Protein AF-A0A497NN33-F1 (afdb_monomer)

Sequence (111 aa):
MSENLVNEVQKRVQKIEGIICSFNVNIDVIHKLVEDELLNVLQRIYKNKMIDFTALPPTTIKSPEDFIACLIYVIHNEKTAEWIIENPEVNDWIKTNFKEYHVRIGGQAGN

Radius of gyration: 20.14 Å; Cα contacts (8 Å, |Δi|>4): 100; chains: 1; bounding box: 48×26×51 Å

pLDDT: mean 92.28, std 7.41, range [58.81, 97.81]

Structure (mmCIF, N/CA/C/O backbone):
data_AF-A0A497NN33-F1
#
_entry.id   AF-A0A497NN33-F1
#
loop_
_atom_site.group_PDB
_atom_site.id
_atom_site.type_symbol
_atom_site.label_atom_id
_atom_site.label_alt_id
_atom_site.label_comp_id
_atom_site.label_asym_id
_atom_site.label_entity_id
_atom_site.label_seq_id
_atom_site.pdbx_PDB_ins_code
_atom_site.Cartn_x
_atom_site.Cartn_y
_atom_site.Cartn_z
_atom_site.occupancy
_atom_site.B_iso_or_equiv
_atom_site.auth_seq_id
_atom_site.auth_comp_id
_atom_site.auth_asym_id
_atom_site.auth_atom_id
_atom_site.pdbx_PDB_model_num
ATOM 1 N N . MET A 1 1 ? -28.326 -13.516 9.540 1.00 58.81 1 MET A N 1
ATOM 2 C CA . MET A 1 1 ? -28.032 -12.898 10.853 1.00 58.81 1 MET A CA 1
ATOM 3 C C . MET A 1 1 ? -29.363 -12.419 11.408 1.00 58.81 1 MET A C 1
ATOM 5 O O . MET A 1 1 ? -30.084 -11.789 10.646 1.00 58.81 1 MET A O 1
ATOM 9 N N . SER A 1 2 ? -29.772 -12.808 12.618 1.00 74.88 2 SER A N 1
ATOM 10 C CA . SER A 1 2 ? -31.10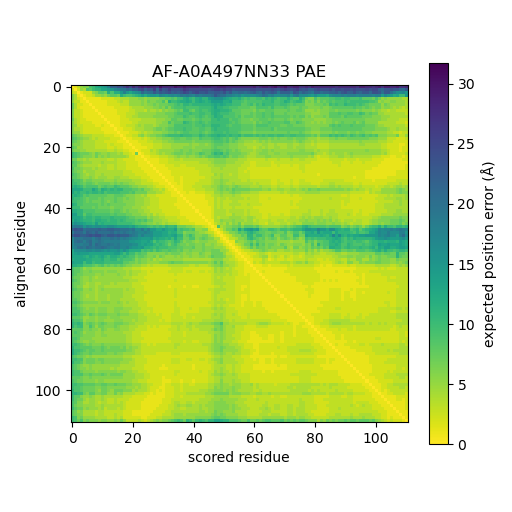3 -12.420 13.105 1.00 74.88 2 SER A CA 1
ATOM 11 C C . SER A 1 2 ? -31.126 -10.917 13.390 1.00 74.88 2 SER A C 1
ATOM 13 O O . SER A 1 2 ? -30.226 -10.388 14.036 1.00 74.88 2 SER A O 1
ATOM 15 N N . GLU A 1 3 ? -32.158 -10.232 12.907 1.00 76.88 3 GLU A N 1
ATOM 16 C CA . GLU A 1 3 ? -32.388 -8.788 13.088 1.00 76.88 3 GLU A CA 1
ATOM 17 C C . GLU A 1 3 ? -32.328 -8.373 14.573 1.00 76.88 3 GLU A C 1
ATOM 19 O O . GLU A 1 3 ? -31.882 -7.287 14.931 1.00 76.88 3 GLU A O 1
ATOM 24 N N . ASN A 1 4 ? -32.662 -9.313 15.462 1.00 89.38 4 ASN A N 1
ATOM 25 C CA . ASN A 1 4 ? -32.575 -9.165 16.909 1.00 89.38 4 ASN A CA 1
ATOM 26 C C . ASN A 1 4 ? -31.128 -8.990 17.427 1.00 89.38 4 ASN A C 1
ATOM 28 O O . ASN A 1 4 ? -30.893 -8.196 18.335 1.00 89.38 4 ASN A O 1
ATOM 32 N N . LEU A 1 5 ? -30.140 -9.677 16.836 1.00 94.62 5 LEU A N 1
ATOM 33 C CA . LEU A 1 5 ? -28.740 -9.586 17.274 1.00 94.62 5 LEU A CA 1
ATOM 34 C C . LEU A 1 5 ? -28.121 -8.226 16.927 1.00 94.62 5 LEU A C 1
ATOM 36 O O . LEU A 1 5 ? -27.434 -7.638 17.759 1.00 94.62 5 LEU A O 1
ATOM 40 N N . VAL A 1 6 ? -28.384 -7.711 15.722 1.00 95.31 6 VAL A N 1
ATOM 41 C CA . VAL A 1 6 ? -27.859 -6.407 15.277 1.00 95.31 6 VAL A CA 1
ATOM 42 C C . VAL A 1 6 ? -28.390 -5.282 16.168 1.00 95.31 6 VAL A C 1
ATOM 44 O O . VAL A 1 6 ? -27.615 -4.457 16.652 1.00 95.31 6 VAL A O 1
ATOM 47 N N . ASN A 1 7 ? -29.692 -5.308 16.467 1.00 95.44 7 ASN A N 1
ATOM 48 C CA . ASN A 1 7 ? -30.332 -4.328 17.345 1.00 95.44 7 ASN A CA 1
ATOM 49 C C . ASN A 1 7 ? -29.754 -4.346 18.769 1.00 95.44 7 ASN A C 1
ATOM 51 O O . ASN A 1 7 ? -29.578 -3.295 19.387 1.00 95.44 7 ASN A O 1
ATOM 55 N N . GLU A 1 8 ? -29.442 -5.530 19.298 1.00 96.38 8 GLU A N 1
ATOM 56 C CA . GLU A 1 8 ? -28.839 -5.661 20.625 1.00 96.38 8 GLU A CA 1
ATOM 57 C C . GLU A 1 8 ? -27.389 -5.154 20.652 1.00 96.38 8 GLU A C 1
ATOM 59 O O . GLU A 1 8 ? -27.007 -4.437 21.580 1.00 96.38 8 GLU A O 1
ATOM 64 N N . VAL A 1 9 ? -26.592 -5.456 19.620 1.00 96.50 9 VAL A N 1
ATOM 65 C CA . VAL A 1 9 ? -25.224 -4.925 19.485 1.00 96.50 9 VAL A CA 1
ATOM 66 C C . VAL A 1 9 ? -25.248 -3.400 19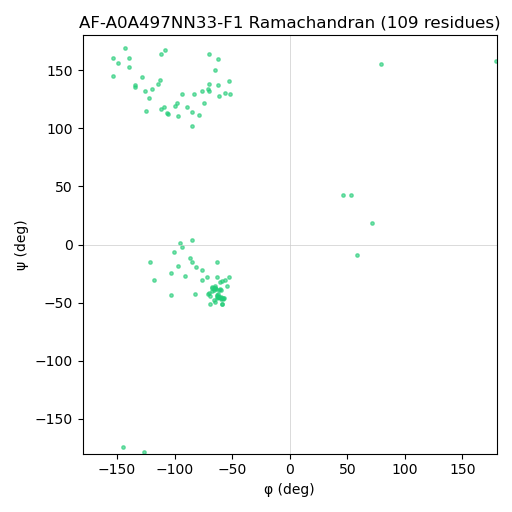.436 1.00 96.50 9 VAL A C 1
ATOM 68 O O . VAL A 1 9 ? -24.517 -2.757 20.190 1.00 96.50 9 VAL A O 1
ATOM 71 N N . GLN A 1 10 ? -26.133 -2.811 18.630 1.00 95.81 10 GLN A N 1
ATOM 72 C CA . GLN A 1 10 ? -26.243 -1.358 18.499 1.00 95.81 10 GLN A CA 1
ATOM 73 C C . GLN A 1 10 ? -26.530 -0.677 19.845 1.00 95.81 10 GLN A C 1
ATOM 75 O O . GLN A 1 10 ? -25.851 0.286 20.208 1.00 95.81 10 GLN A O 1
ATOM 80 N N . LYS A 1 11 ? -27.477 -1.211 20.631 1.00 96.31 11 LYS A N 1
ATOM 81 C CA . LYS A 1 11 ? -27.808 -0.681 21.967 1.00 96.31 11 LYS A CA 1
ATOM 82 C C . LYS A 1 11 ? -26.631 -0.722 22.938 1.00 96.31 11 LYS A C 1
ATOM 84 O O . LYS A 1 11 ? -26.567 0.105 23.845 1.00 96.31 11 LYS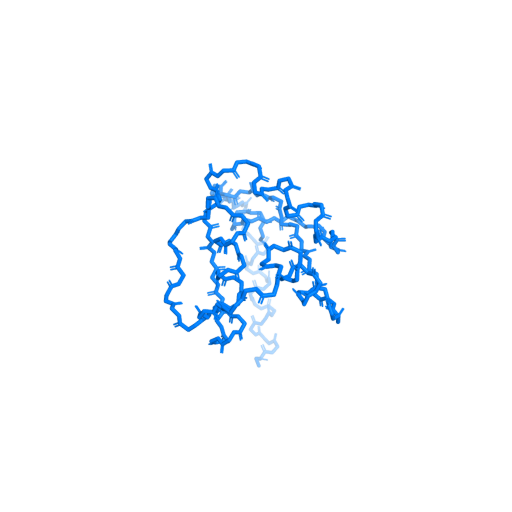 A O 1
ATOM 89 N N . ARG A 1 12 ? -25.744 -1.711 22.809 1.00 96.44 12 ARG A N 1
ATOM 90 C CA . ARG A 1 12 ? -24.579 -1.870 23.692 1.00 96.44 12 ARG A CA 1
ATOM 91 C C . ARG A 1 12 ? -23.422 -0.980 23.264 1.00 96.44 12 ARG A C 1
ATOM 93 O O . ARG A 1 12 ? -22.836 -0.332 24.121 1.00 96.44 12 ARG A O 1
ATOM 100 N N . VAL A 1 13 ? -23.144 -0.898 21.962 1.00 96.00 13 VAL A N 1
ATOM 101 C CA . VAL A 1 13 ? -22.079 -0.042 21.412 1.00 96.00 13 VAL A CA 1
ATOM 102 C C . VAL A 1 13 ? -22.324 1.430 21.751 1.00 96.00 13 VAL A C 1
ATOM 104 O O . VAL A 1 13 ? -21.396 2.122 22.151 1.00 96.00 13 VAL A O 1
ATOM 107 N N . GLN A 1 14 ? -23.578 1.891 21.702 1.00 94.69 14 GLN A N 1
ATOM 108 C CA . GLN A 1 14 ? -23.943 3.271 22.060 1.00 94.69 14 GLN A CA 1
ATOM 109 C C . GLN A 1 14 ? -23.666 3.649 23.526 1.00 94.69 14 GLN A C 1
ATOM 111 O O . GLN A 1 14 ? -23.692 4.830 23.855 1.00 94.69 14 GLN A O 1
ATOM 116 N N . LYS A 1 15 ? -23.432 2.673 24.412 1.00 96.75 15 LYS A N 1
ATOM 117 C CA . LYS A 1 15 ? -23.140 2.910 25.836 1.00 96.75 15 LYS A CA 1
ATOM 118 C C . LYS A 1 15 ? -21.642 2.994 26.137 1.00 96.75 15 LYS A C 1
ATOM 120 O O . LYS A 1 15 ? -21.279 3.176 27.293 1.00 96.75 15 LYS A O 1
ATOM 125 N N . ILE A 1 16 ? -20.780 2.803 25.139 1.00 97.06 16 ILE A N 1
ATOM 126 C CA . ILE A 1 16 ? -19.329 2.882 25.317 1.00 97.06 16 ILE A CA 1
ATOM 127 C C . ILE A 1 16 ? -18.939 4.358 25.467 1.00 97.06 16 ILE A C 1
ATOM 129 O O . ILE A 1 16 ? -19.210 5.161 24.581 1.00 97.06 16 ILE A O 1
ATOM 133 N N . GLU A 1 17 ? -18.301 4.708 26.586 1.00 96.56 17 GLU A N 1
ATOM 134 C CA . GLU A 1 17 ? -17.947 6.099 26.921 1.00 96.56 17 GLU A CA 1
ATOM 135 C C . GLU A 1 17 ? -16.741 6.631 26.129 1.00 96.56 17 GLU A C 1
ATOM 137 O O . GLU A 1 17 ? -16.587 7.838 25.961 1.00 96.56 17 GLU A O 1
ATOM 142 N N . GLY A 1 18 ? -15.892 5.742 25.611 1.00 96.19 18 GLY A N 1
ATOM 143 C CA . GLY A 1 18 ? -14.747 6.115 24.790 1.00 96.19 18 GLY A CA 1
ATOM 144 C C . GLY A 1 18 ? -13.929 4.910 24.339 1.00 96.19 18 GLY A C 1
ATOM 145 O O . GLY A 1 18 ? -13.979 3.841 24.949 1.00 96.19 18 GLY A O 1
ATOM 146 N N . ILE A 1 19 ? -13.177 5.091 23.253 1.00 95.38 19 ILE A N 1
ATOM 147 C CA . ILE A 1 19 ? -12.256 4.100 22.689 1.00 95.38 19 ILE A CA 1
ATOM 148 C C . ILE A 1 19 ? -10.943 4.816 22.372 1.00 95.38 19 ILE A C 1
ATOM 150 O O . ILE A 1 19 ? -10.951 5.928 21.846 1.00 95.38 19 ILE A O 1
ATOM 154 N N . ILE A 1 20 ? -9.819 4.180 22.698 1.00 96.50 20 ILE A N 1
ATOM 155 C CA . ILE A 1 20 ? -8.492 4.635 22.282 1.00 96.50 20 ILE A CA 1
ATOM 156 C C . ILE A 1 20 ? -8.089 3.825 21.051 1.00 96.50 20 ILE A C 1
ATOM 158 O O . ILE A 1 20 ? -7.995 2.601 21.131 1.00 96.50 20 ILE A O 1
ATOM 162 N N . CYS A 1 21 ? -7.816 4.512 19.942 1.00 96.38 21 CYS A N 1
ATOM 163 C CA . CYS A 1 21 ? -7.288 3.913 18.719 1.00 96.38 21 CYS A CA 1
ATOM 164 C C . CYS A 1 21 ? -5.850 4.398 18.504 1.00 96.38 21 CYS A C 1
ATOM 166 O O . CYS A 1 21 ? -5.607 5.591 18.330 1.00 96.38 21 CYS A O 1
ATOM 168 N N . SER A 1 22 ? -4.888 3.477 18.530 1.00 95.38 22 SER A N 1
ATOM 169 C CA . SER A 1 22 ? -3.474 3.756 18.272 1.00 95.38 22 SER A CA 1
ATOM 170 C C . SER A 1 22 ? -2.801 2.528 17.636 1.00 95.38 22 SER A C 1
ATOM 172 O O . SER A 1 22 ? -3.272 1.410 17.803 1.00 95.38 22 SER A O 1
ATOM 174 N N . PHE A 1 23 ? -1.704 2.643 16.885 1.00 95.81 23 PHE A N 1
ATOM 175 C CA . PHE A 1 23 ? -0.902 3.849 16.635 1.00 95.81 23 PHE A CA 1
ATOM 176 C C . PHE A 1 23 ? -0.864 4.275 15.169 1.00 95.81 23 PHE A C 1
ATOM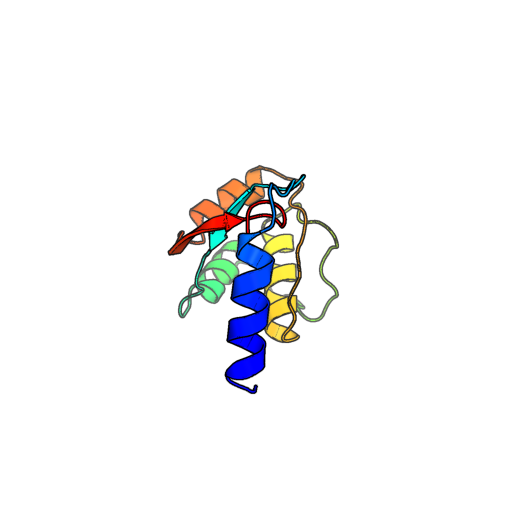 178 O O . PHE A 1 23 ? -0.704 5.460 14.893 1.00 95.81 23 PHE A O 1
ATOM 185 N N . ASN A 1 24 ? -0.958 3.333 14.229 1.00 96.44 24 ASN A N 1
ATOM 186 C CA . ASN A 1 24 ? -0.724 3.638 12.825 1.00 96.44 24 ASN A CA 1
ATOM 187 C C . ASN A 1 24 ? -1.951 4.308 12.200 1.00 96.44 24 ASN A C 1
ATOM 189 O O . ASN A 1 24 ? -2.986 3.680 11.979 1.00 96.44 24 ASN A O 1
ATOM 193 N N . VAL A 1 25 ? -1.778 5.584 11.877 1.00 97.50 25 VAL A N 1
ATOM 194 C CA . VAL A 1 25 ? -2.666 6.370 11.023 1.00 97.50 25 VAL A CA 1
ATOM 195 C C . VAL A 1 25 ? -1.814 6.881 9.873 1.00 97.50 25 VAL A C 1
ATOM 197 O O . VAL A 1 25 ? -0.751 7.463 10.098 1.00 97.50 25 VAL A O 1
ATOM 200 N N . ASN A 1 26 ? -2.242 6.625 8.644 1.00 97.06 26 ASN A N 1
ATOM 201 C CA . ASN A 1 26 ? -1.529 7.061 7.448 1.00 97.06 26 ASN A CA 1
ATOM 202 C C . ASN A 1 26 ? -2.522 7.442 6.337 1.00 97.06 26 ASN A C 1
ATOM 204 O O . ASN A 1 26 ? -3.729 7.536 6.570 1.00 97.06 26 ASN A O 1
ATOM 208 N N . ILE A 1 27 ? -1.995 7.748 5.154 1.00 97.19 27 ILE A N 1
ATOM 209 C CA . ILE A 1 27 ? -2.784 8.067 3.966 1.00 97.19 27 ILE A CA 1
ATOM 210 C C . ILE A 1 27 ? -2.637 6.902 2.990 1.00 97.19 27 ILE A C 1
ATOM 212 O O . ILE A 1 27 ? -1.533 6.639 2.510 1.00 97.19 27 ILE A O 1
ATOM 216 N N . ASP A 1 28 ? -3.753 6.247 2.679 1.00 97.69 28 ASP A N 1
ATOM 217 C CA . ASP A 1 28 ? -3.825 5.250 1.615 1.00 97.69 28 ASP A CA 1
ATOM 218 C C . ASP A 1 28 ? -4.079 5.976 0.288 1.00 97.69 28 ASP A C 1
ATOM 220 O O . ASP A 1 28 ? -5.157 6.541 0.069 1.00 97.69 28 ASP A O 1
ATOM 224 N N . VAL A 1 29 ? -3.101 5.924 -0.617 1.00 97.19 29 VAL A N 1
ATOM 225 C CA . VAL A 1 29 ? -3.262 6.343 -2.015 1.00 97.19 29 VAL A CA 1
ATOM 226 C C . VAL A 1 29 ? -3.549 5.101 -2.850 1.00 97.19 29 VAL A C 1
ATOM 228 O O . VAL A 1 29 ? -2.688 4.240 -3.028 1.00 97.19 29 VAL A O 1
ATOM 231 N N . ILE A 1 30 ? -4.773 4.994 -3.357 1.00 97.31 30 ILE A N 1
ATOM 232 C CA . ILE A 1 30 ? -5.222 3.873 -4.179 1.00 97.31 30 ILE A CA 1
ATOM 233 C C . ILE A 1 30 ? -5.015 4.231 -5.645 1.00 97.31 30 ILE A C 1
ATOM 235 O O . ILE A 1 30 ? -5.489 5.264 -6.124 1.00 97.31 30 ILE A O 1
ATOM 239 N N . HIS A 1 31 ? -4.367 3.327 -6.367 1.00 97.00 31 HIS A N 1
ATOM 240 C CA . HIS A 1 31 ? -4.274 3.344 -7.817 1.00 97.00 31 HIS A CA 1
ATOM 241 C C . HIS A 1 31 ? -5.007 2.125 -8.390 1.00 97.00 31 HIS A C 1
ATOM 243 O O . HIS A 1 31 ? -4.900 1.017 -7.863 1.00 97.00 31 HIS A O 1
ATOM 249 N N . LYS A 1 32 ? -5.761 2.333 -9.472 1.00 95.88 32 LYS A N 1
ATOM 250 C CA . LYS A 1 32 ? -6.420 1.262 -10.221 1.00 95.88 32 LYS A CA 1
ATOM 251 C C . LYS A 1 32 ? -5.656 1.051 -11.522 1.00 95.88 32 LYS A C 1
ATOM 253 O O . LYS A 1 32 ? -5.738 1.913 -12.391 1.00 95.88 32 LYS A O 1
ATOM 258 N N . LEU A 1 33 ? -4.996 -0.103 -11.645 1.00 94.12 33 LEU A N 1
ATOM 259 C CA . LEU A 1 33 ? -4.315 -0.489 -12.880 1.00 94.12 33 LEU A CA 1
ATOM 260 C C . LEU A 1 33 ? -5.302 -0.472 -14.050 1.00 94.12 33 LEU A C 1
ATOM 262 O O . LEU A 1 33 ? -6.399 -1.041 -13.955 1.00 94.12 33 LEU A O 1
ATOM 266 N N . VAL A 1 34 ? -4.906 0.180 -15.139 1.00 93.19 34 VAL A N 1
ATOM 267 C CA . VAL A 1 34 ? -5.674 0.216 -16.392 1.00 93.19 34 VAL A CA 1
ATOM 268 C C . VAL A 1 34 ? -5.008 -0.624 -17.480 1.00 93.19 34 VAL A C 1
ATOM 270 O O . VAL A 1 34 ? -3.868 -1.070 -17.343 1.00 93.19 34 VAL A O 1
ATOM 273 N N . GLU A 1 35 ? -5.750 -0.874 -18.558 1.00 91.12 35 GLU A N 1
ATOM 274 C CA . GLU A 1 35 ? -5.257 -1.611 -19.724 1.00 91.12 35 GLU A CA 1
ATOM 275 C C . GLU A 1 35 ? -3.946 -1.003 -20.248 1.00 91.12 35 GLU A C 1
ATOM 277 O O . GLU A 1 35 ? -3.755 0.214 -20.224 1.00 91.12 35 GLU A O 1
ATOM 282 N N . ASP A 1 36 ? -3.020 -1.869 -20.663 1.00 92.06 36 ASP A N 1
ATOM 283 C CA . ASP A 1 36 ? -1.680 -1.550 -21.174 1.00 92.06 36 ASP A CA 1
ATOM 284 C C . ASP A 1 36 ? -0.735 -0.759 -20.251 1.00 92.06 36 ASP A C 1
ATOM 286 O O . ASP A 1 36 ? 0.453 -0.649 -20.552 1.00 92.06 36 ASP A O 1
ATOM 290 N N . GLU A 1 37 ? -1.180 -0.235 -19.108 1.00 93.62 37 GLU A N 1
ATOM 291 C CA . GLU A 1 37 ? -0.351 0.594 -18.222 1.00 93.62 37 GLU A CA 1
ATOM 292 C C . GLU A 1 37 ? 0.891 -0.154 -17.735 1.00 93.62 37 GLU A C 1
ATOM 294 O O . GLU A 1 37 ? 2.019 0.314 -17.913 1.00 93.62 37 GLU A O 1
ATOM 299 N N . LEU A 1 38 ? 0.695 -1.361 -17.196 1.00 91.38 38 LEU A N 1
ATOM 300 C CA . LEU A 1 38 ? 1.799 -2.191 -16.722 1.00 91.38 38 LEU A CA 1
ATOM 301 C C . LEU A 1 38 ? 2.731 -2.597 -17.872 1.00 91.38 38 LEU A C 1
ATOM 303 O O . LEU A 1 38 ? 3.950 -2.574 -17.709 1.00 91.38 38 LEU A O 1
ATOM 307 N N . LEU A 1 39 ? 2.180 -2.897 -19.053 1.00 90.81 39 LEU A N 1
ATOM 308 C CA . LEU A 1 39 ? 2.965 -3.220 -20.246 1.00 90.81 39 LEU A CA 1
ATOM 309 C C . LEU A 1 39 ? 3.845 -2.031 -20.672 1.00 90.81 39 LEU A C 1
ATOM 311 O O . LEU A 1 39 ? 5.043 -2.197 -20.907 1.00 90.81 39 LEU A O 1
ATOM 315 N N . ASN A 1 40 ? 3.283 -0.823 -20.696 1.00 92.06 40 ASN A N 1
ATOM 316 C CA . ASN A 1 40 ? 3.990 0.413 -21.035 1.00 92.06 40 ASN A CA 1
ATOM 317 C C . ASN A 1 40 ? 5.079 0.765 -20.007 1.00 92.06 40 ASN A C 1
ATOM 319 O O . ASN A 1 40 ? 6.137 1.297 -20.358 1.00 92.06 40 ASN A O 1
ATOM 323 N N . VAL A 1 41 ? 4.843 0.493 -18.721 1.00 92.25 41 VAL A N 1
ATOM 324 C CA . VAL A 1 41 ? 5.857 0.639 -17.663 1.00 92.25 41 VAL A CA 1
ATOM 325 C C . VAL A 1 41 ? 6.996 -0.365 -17.868 1.00 92.25 41 VAL A C 1
ATOM 327 O O . VAL A 1 41 ? 8.164 0.031 -17.890 1.00 92.25 41 VAL A O 1
ATOM 330 N N . LEU A 1 42 ? 6.670 -1.636 -18.105 1.00 89.69 42 LEU A N 1
ATOM 331 C CA . LEU A 1 42 ? 7.645 -2.704 -18.334 1.00 89.69 42 LEU A CA 1
ATOM 332 C C . LEU A 1 42 ? 8.548 -2.433 -19.540 1.00 89.69 42 LEU A C 1
ATOM 334 O O . LEU A 1 42 ? 9.769 -2.579 -19.444 1.00 89.69 42 LEU A O 1
ATOM 338 N N . GLN A 1 43 ? 7.972 -1.989 -20.658 1.00 89.62 43 GLN A N 1
ATOM 339 C CA . GLN A 1 43 ? 8.736 -1.647 -21.860 1.00 89.62 43 GLN A CA 1
ATOM 340 C C . GLN A 1 43 ? 9.741 -0.515 -21.605 1.00 89.62 43 GLN A C 1
ATOM 342 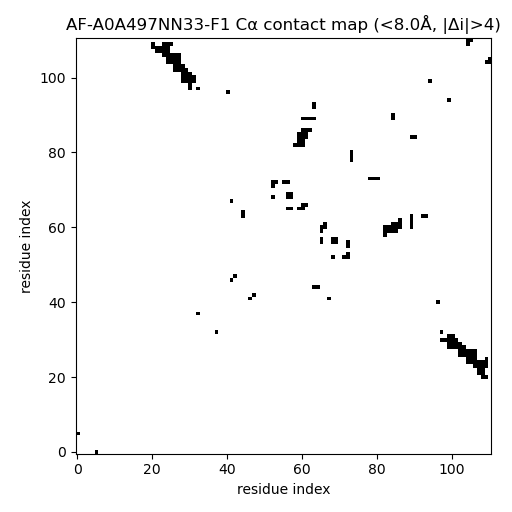O O . GLN A 1 43 ? 10.870 -0.571 -22.100 1.00 89.62 43 GLN A O 1
ATOM 347 N N . ARG A 1 44 ? 9.366 0.487 -20.797 1.00 88.44 44 ARG A N 1
ATOM 348 C CA . ARG A 1 44 ? 10.244 1.617 -20.452 1.00 88.44 44 ARG A CA 1
ATOM 349 C C . ARG A 1 44 ? 11.413 1.205 -19.561 1.00 88.44 44 ARG A C 1
ATOM 351 O O . ARG A 1 44 ? 12.536 1.627 -19.830 1.00 88.44 44 ARG A O 1
ATOM 358 N N . ILE A 1 45 ? 11.163 0.384 -18.540 1.00 87.56 45 ILE A N 1
ATOM 359 C CA . ILE A 1 45 ? 12.207 -0.077 -17.610 1.00 87.56 45 ILE A CA 1
ATOM 360 C C . ILE A 1 45 ? 13.161 -1.038 -18.324 1.00 87.56 45 ILE A C 1
ATOM 362 O O . ILE A 1 45 ? 14.379 -0.858 -18.312 1.00 87.56 45 ILE A O 1
ATOM 366 N N . TYR A 1 46 ? 12.612 -2.052 -18.990 1.00 85.19 46 TYR A N 1
ATOM 367 C CA . TYR A 1 46 ? 13.403 -3.202 -19.408 1.00 85.19 46 TYR A CA 1
ATOM 368 C C . TYR A 1 46 ? 13.825 -3.186 -20.872 1.00 85.19 46 TYR A C 1
ATOM 370 O O . TYR A 1 46 ? 14.633 -4.027 -21.262 1.00 85.19 46 TYR A O 1
ATOM 378 N N . LYS A 1 47 ? 13.352 -2.225 -21.678 1.00 84.38 47 LYS A N 1
ATOM 379 C CA . LYS A 1 47 ? 13.780 -2.013 -23.076 1.00 84.38 47 LYS A CA 1
ATOM 380 C C . LYS A 1 47 ? 13.839 -3.317 -23.894 1.00 84.38 47 LYS A C 1
ATOM 382 O O . LYS A 1 47 ? 14.796 -3.541 -24.630 1.00 84.38 47 LYS A O 1
ATOM 387 N N . ASN A 1 48 ? 12.832 -4.180 -23.744 1.00 68.88 48 ASN A N 1
ATOM 388 C CA . ASN A 1 48 ? 12.710 -5.497 -24.395 1.00 68.88 48 ASN A CA 1
ATOM 389 C C . ASN A 1 48 ? 13.666 -6.604 -23.900 1.00 68.88 48 ASN A C 1
ATOM 391 O O . ASN A 1 48 ? 13.853 -7.605 -24.592 1.00 68.88 48 ASN A O 1
ATOM 395 N N . LYS A 1 49 ? 14.269 -6.475 -22.713 1.00 74.31 49 LYS A N 1
ATOM 396 C CA . LYS A 1 49 ? 14.980 -7.592 -22.070 1.00 74.31 49 LYS A CA 1
ATOM 397 C C . LYS A 1 49 ? 13.987 -8.658 -21.590 1.00 74.31 49 LYS A C 1
ATOM 399 O O . LYS A 1 49 ? 12.956 -8.320 -21.015 1.00 74.31 49 LYS A O 1
ATOM 404 N N . MET A 1 50 ? 14.322 -9.937 -21.790 1.00 66.88 50 MET A N 1
ATOM 405 C CA . MET A 1 50 ? 13.600 -11.048 -21.159 1.00 66.88 50 MET A CA 1
ATOM 406 C C . MET A 1 50 ? 13.895 -11.088 -19.663 1.00 66.88 50 MET A C 1
ATOM 408 O O . MET A 1 50 ? 15.056 -10.989 -19.262 1.00 66.88 50 MET A O 1
ATOM 412 N N . ILE A 1 51 ? 12.848 -11.250 -18.858 1.00 72.00 51 ILE A N 1
ATOM 413 C CA . ILE A 1 51 ? 12.930 -11.287 -17.398 1.00 72.00 51 ILE A CA 1
ATOM 414 C C . ILE A 1 51 ? 12.104 -12.449 -16.899 1.00 72.00 51 ILE A C 1
ATOM 416 O O . ILE A 1 51 ? 10.982 -12.670 -17.355 1.00 72.00 51 ILE A O 1
ATOM 420 N N . ASP A 1 52 ? 12.685 -13.182 -15.961 1.00 75.31 52 ASP A N 1
ATOM 421 C CA . ASP A 1 52 ? 11.997 -14.242 -15.258 1.00 75.31 52 ASP A CA 1
ATOM 422 C C . ASP A 1 52 ? 11.221 -13.659 -14.072 1.00 75.31 52 ASP A C 1
ATOM 424 O O . ASP A 1 52 ? 11.786 -13.343 -13.026 1.00 75.31 52 ASP A O 1
ATOM 428 N N . PHE A 1 53 ? 9.911 -13.510 -14.254 1.00 72.06 53 PHE A N 1
ATOM 429 C CA . PHE A 1 53 ? 9.001 -13.052 -13.206 1.00 72.06 53 PHE A CA 1
ATOM 430 C C . PHE A 1 53 ? 8.517 -14.184 -12.285 1.00 72.06 53 PHE A C 1
ATOM 432 O O . PHE A 1 53 ? 7.678 -13.943 -11.418 1.00 72.06 53 PHE A O 1
ATOM 439 N N . THR A 1 54 ? 9.018 -15.413 -12.460 1.00 73.44 54 THR A N 1
ATOM 440 C CA . THR A 1 54 ? 8.683 -16.554 -11.590 1.00 73.44 54 THR A CA 1
ATOM 441 C C . THR A 1 54 ? 9.580 -16.650 -10.355 1.00 73.44 54 THR A C 1
ATOM 443 O O . THR A 1 54 ? 9.265 -17.381 -9.413 1.00 73.44 54 THR A O 1
ATOM 446 N N . ALA A 1 55 ? 10.675 -15.886 -10.324 1.00 80.12 55 ALA A N 1
ATOM 447 C CA . ALA A 1 55 ? 11.544 -15.785 -9.163 1.00 80.12 55 ALA A CA 1
ATOM 448 C C . ALA A 1 55 ? 10.821 -15.142 -7.964 1.00 80.12 55 ALA A C 1
ATOM 450 O O . ALA A 1 55 ? 9.943 -14.291 -8.116 1.00 80.12 55 ALA A O 1
ATOM 451 N N . LEU A 1 56 ? 11.223 -15.531 -6.749 1.00 86.88 56 LEU A N 1
ATOM 452 C CA . LEU A 1 56 ? 10.755 -14.875 -5.528 1.00 86.88 56 LEU A CA 1
ATOM 453 C C . LEU A 1 56 ? 11.193 -13.399 -5.537 1.00 86.88 56 LEU A C 1
ATOM 455 O O . LEU A 1 56 ? 12.385 -13.136 -5.720 1.00 86.88 56 LEU A O 1
ATOM 459 N N . PRO A 1 57 ? 10.265 -12.445 -5.331 1.00 89.19 57 PRO A N 1
ATOM 460 C CA . PRO A 1 57 ? 10.606 -11.030 -5.303 1.00 89.19 57 PRO A CA 1
ATOM 461 C C . PRO A 1 57 ? 11.411 -10.685 -4.038 1.00 89.19 57 PRO A C 1
ATOM 463 O O . PRO A 1 57 ? 11.422 -11.459 -3.072 1.00 89.19 57 PRO A O 1
ATOM 466 N N . PRO A 1 58 ? 12.076 -9.518 -4.008 1.00 91.44 58 PRO A N 1
ATOM 467 C CA . PRO A 1 58 ? 12.767 -9.055 -2.812 1.00 91.44 58 PRO A CA 1
ATOM 468 C C . PRO A 1 58 ? 11.801 -8.829 -1.637 1.00 91.44 58 PRO A C 1
ATOM 470 O O . PRO A 1 58 ? 10.592 -8.656 -1.796 1.00 91.44 58 PRO A O 1
ATOM 473 N N . THR A 1 59 ? 12.347 -8.811 -0.420 1.00 91.88 59 THR A N 1
ATOM 474 C CA . THR A 1 59 ? 11.578 -8.546 0.808 1.00 91.88 59 THR A CA 1
ATOM 475 C C . THR A 1 59 ? 11.422 -7.055 1.114 1.00 91.88 59 THR A C 1
ATOM 477 O O . THR A 1 59 ? 10.558 -6.701 1.913 1.00 91.88 59 THR A O 1
ATOM 480 N N . THR A 1 60 ? 12.213 -6.181 0.481 1.00 96.19 60 THR A N 1
ATOM 481 C CA . THR A 1 60 ? 12.078 -4.715 0.538 1.00 96.19 60 THR A CA 1
ATOM 482 C C . THR A 1 60 ? 12.336 -4.097 -0.837 1.00 96.19 60 THR A C 1
ATOM 484 O O . THR A 1 60 ? 13.037 -4.680 -1.663 1.00 96.19 60 THR A O 1
ATOM 487 N N . ILE A 1 61 ? 11.735 -2.936 -1.108 1.00 97.44 61 ILE A N 1
ATOM 488 C CA . ILE A 1 61 ? 11.769 -2.275 -2.420 1.00 97.44 61 ILE A CA 1
ATOM 489 C C . ILE A 1 61 ? 12.821 -1.161 -2.405 1.00 97.44 61 ILE A C 1
ATOM 491 O O . ILE A 1 61 ? 12.708 -0.197 -1.641 1.00 97.44 61 ILE A O 1
ATOM 495 N N . LYS A 1 62 ? 13.835 -1.275 -3.269 1.00 97.06 62 LYS A N 1
ATOM 496 C CA . LYS A 1 62 ? 14.957 -0.320 -3.375 1.00 97.06 62 LYS A CA 1
ATOM 497 C C . LYS A 1 62 ? 15.089 0.300 -4.765 1.00 97.06 62 LYS A C 1
ATOM 499 O O . LYS A 1 62 ? 15.758 1.323 -4.915 1.00 97.06 62 LYS A O 1
ATOM 504 N N . SER A 1 63 ? 14.428 -0.289 -5.756 1.00 95.75 63 SER A N 1
ATOM 505 C CA . SER A 1 63 ? 14.422 0.135 -7.156 1.00 95.75 63 SER A CA 1
ATOM 506 C C . SER A 1 63 ? 13.026 0.009 -7.793 1.00 95.75 63 SER A C 1
ATOM 508 O O . SER A 1 63 ? 12.179 -0.733 -7.281 1.00 95.75 63 SER A O 1
ATOM 510 N N . PRO A 1 64 ? 12.755 0.706 -8.916 1.00 94.88 64 PRO A N 1
ATOM 511 C CA . PRO A 1 64 ? 11.561 0.463 -9.730 1.00 94.88 64 PRO A CA 1
ATOM 512 C C . PRO A 1 64 ? 11.417 -0.998 -10.174 1.00 94.88 64 PRO A C 1
ATOM 514 O O . PRO A 1 64 ? 10.308 -1.527 -10.221 1.00 94.88 64 PRO A O 1
ATOM 517 N N . GLU A 1 65 ? 12.532 -1.668 -10.464 1.00 92.44 65 GLU A N 1
ATOM 518 C CA . GLU A 1 65 ? 12.574 -3.083 -10.820 1.00 92.44 65 GLU A CA 1
ATOM 519 C C . GLU A 1 65 ? 12.076 -3.974 -9.674 1.00 92.44 65 GLU A C 1
ATOM 521 O O . GLU A 1 65 ? 11.283 -4.883 -9.922 1.00 92.44 65 GLU A O 1
ATOM 526 N N . ASP A 1 66 ? 12.469 -3.685 -8.427 1.00 94.19 66 ASP A N 1
ATOM 527 C CA . ASP A 1 66 ? 11.968 -4.404 -7.247 1.00 94.19 66 ASP A CA 1
ATOM 528 C C . ASP A 1 66 ? 10.454 -4.231 -7.100 1.00 94.19 66 ASP A C 1
ATOM 530 O O . ASP A 1 66 ? 9.734 -5.205 -6.884 1.00 94.19 66 ASP A O 1
ATOM 534 N N . PHE A 1 67 ? 9.958 -2.995 -7.252 1.00 95.31 67 PHE A N 1
ATOM 535 C CA . PHE A 1 67 ? 8.524 -2.702 -7.182 1.00 95.31 67 PHE A CA 1
ATOM 536 C C . P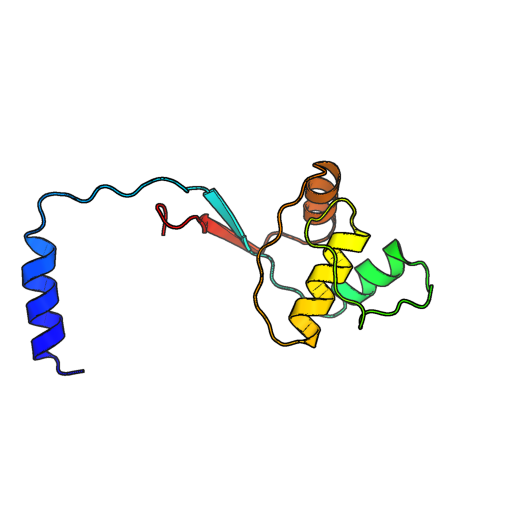HE A 1 67 ? 7.743 -3.522 -8.214 1.00 95.31 67 PHE A C 1
ATOM 538 O O . PHE A 1 67 ? 6.727 -4.136 -7.885 1.00 95.31 67 PHE A O 1
ATOM 545 N N . ILE A 1 68 ? 8.235 -3.570 -9.453 1.00 93.75 68 ILE A N 1
ATOM 546 C CA . ILE A 1 68 ? 7.599 -4.317 -10.538 1.00 93.75 68 ILE A CA 1
ATOM 547 C C . ILE A 1 68 ? 7.666 -5.827 -10.311 1.00 93.75 68 ILE A C 1
ATOM 549 O O . ILE A 1 68 ? 6.666 -6.508 -10.543 1.00 93.75 68 ILE A O 1
ATOM 553 N N . ALA A 1 69 ? 8.786 -6.354 -9.813 1.00 92.31 69 ALA A N 1
ATOM 554 C CA . ALA A 1 69 ? 8.894 -7.763 -9.444 1.00 92.31 69 ALA A CA 1
ATOM 555 C C . ALA A 1 69 ? 7.870 -8.140 -8.357 1.00 92.31 69 ALA A C 1
ATOM 557 O O . ALA A 1 69 ? 7.147 -9.127 -8.509 1.00 92.31 69 ALA A O 1
ATOM 558 N N . CYS A 1 70 ? 7.740 -7.325 -7.302 1.00 94.00 70 CYS A N 1
ATOM 559 C CA . CYS A 1 70 ? 6.737 -7.518 -6.250 1.00 94.00 70 CYS A CA 1
ATOM 560 C C . CYS A 1 70 ? 5.299 -7.437 -6.791 1.00 94.00 70 CYS A C 1
ATOM 562 O O . CYS A 1 70 ? 4.466 -8.288 -6.466 1.00 94.00 70 CYS A O 1
ATOM 564 N N . LEU A 1 71 ? 5.007 -6.444 -7.639 1.00 94.06 71 LEU A N 1
ATOM 565 C CA . LEU A 1 71 ? 3.683 -6.244 -8.232 1.00 94.06 71 LEU A CA 1
ATOM 566 C C . LEU A 1 71 ? 3.278 -7.420 -9.133 1.00 94.06 71 LEU A C 1
ATOM 568 O O . LEU A 1 71 ? 2.167 -7.938 -9.022 1.00 94.06 71 LEU A O 1
ATOM 572 N N . ILE A 1 72 ? 4.178 -7.878 -10.003 1.00 92.12 72 ILE A N 1
ATOM 573 C CA . ILE A 1 72 ? 3.906 -9.024 -10.876 1.00 92.12 72 ILE A CA 1
ATOM 574 C C . ILE A 1 72 ? 3.738 -10.296 -10.053 1.00 92.12 72 ILE A C 1
ATOM 576 O O . ILE A 1 72 ? 2.834 -11.079 -10.340 1.00 92.12 72 ILE A O 1
ATOM 580 N N . TYR A 1 73 ? 4.536 -10.482 -8.999 1.00 92.62 73 TYR A N 1
ATOM 581 C CA . TYR A 1 73 ? 4.401 -11.635 -8.117 1.00 92.62 73 TYR A CA 1
ATOM 582 C C . TYR A 1 73 ? 2.999 -11.728 -7.494 1.00 92.62 73 TYR A C 1
ATOM 584 O O . TYR A 1 73 ? 2.399 -12.804 -7.538 1.00 92.62 73 TYR A O 1
ATOM 592 N N . VAL A 1 74 ? 2.444 -10.634 -6.950 1.00 93.00 74 VAL A N 1
ATOM 593 C CA . VAL A 1 74 ? 1.093 -10.672 -6.348 1.00 93.00 74 VAL A CA 1
ATOM 594 C C . VAL A 1 74 ? -0.009 -10.891 -7.371 1.00 93.00 74 VAL A C 1
ATOM 596 O O . VAL A 1 74 ? -0.939 -11.643 -7.086 1.00 93.00 74 VAL A O 1
ATOM 599 N N . ILE A 1 75 ? 0.118 -10.295 -8.560 1.00 91.81 75 ILE A N 1
ATOM 600 C CA . ILE A 1 75 ? -0.839 -10.483 -9.656 1.00 91.81 75 ILE A CA 1
ATOM 601 C C . ILE A 1 75 ? -0.810 -11.940 -10.125 1.00 91.81 75 ILE A C 1
ATOM 603 O O . ILE A 1 75 ? -1.854 -12.577 -10.211 1.00 91.81 75 ILE A O 1
ATOM 607 N N . HIS A 1 76 ? 0.381 -12.485 -10.384 1.00 90.50 76 HIS A N 1
ATOM 608 C CA . HIS A 1 76 ? 0.556 -13.846 -10.888 1.00 90.50 76 HIS A CA 1
ATOM 609 C C . HIS A 1 76 ? 0.090 -14.913 -9.892 1.00 90.50 76 HIS A C 1
ATOM 611 O O . HIS A 1 76 ? -0.460 -15.932 -10.295 1.00 90.50 76 HIS A O 1
ATOM 617 N N . ASN A 1 77 ? 0.31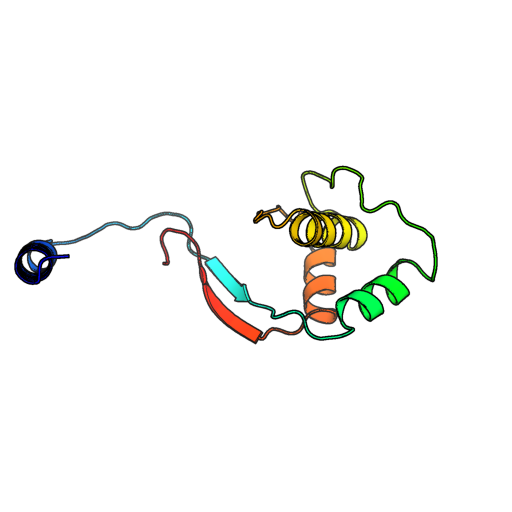6 -14.688 -8.595 1.00 92.38 77 ASN A N 1
ATOM 618 C CA . ASN A 1 77 ? -0.013 -15.653 -7.547 1.00 92.38 77 ASN A CA 1
ATOM 619 C C . ASN A 1 77 ? -1.384 -15.414 -6.894 1.00 92.38 77 ASN A C 1
ATOM 621 O O . ASN A 1 77 ? -1.703 -16.126 -5.944 1.00 92.38 77 ASN A O 1
ATOM 625 N N . GLU A 1 78 ? -2.150 -14.412 -7.338 1.0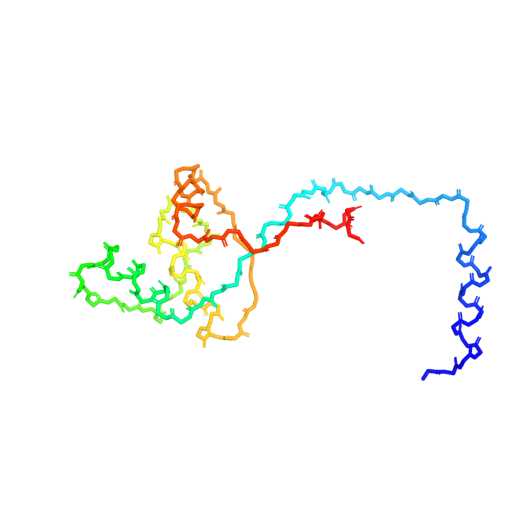0 94.69 78 GLU A N 1
ATOM 626 C CA . GLU A 1 78 ? -3.437 -14.014 -6.741 1.00 94.69 78 GLU A CA 1
ATOM 627 C C . GLU A 1 78 ? -3.337 -13.741 -5.226 1.00 94.69 78 GLU A C 1
ATOM 629 O O . GLU A 1 78 ? -4.168 -14.166 -4.421 1.00 94.69 78 GLU A O 1
ATOM 634 N N . LYS A 1 79 ? -2.272 -13.042 -4.814 1.00 92.88 79 LYS A N 1
ATOM 635 C CA . LYS A 1 79 ? -1.968 -12.751 -3.403 1.00 92.88 79 LYS A CA 1
ATOM 636 C C . LYS A 1 79 ? -2.123 -11.270 -3.080 1.00 92.88 79 LYS A C 1
ATOM 638 O O . LYS A 1 79 ? -2.113 -10.412 -3.951 1.00 92.88 79 LYS A O 1
ATOM 643 N N . THR A 1 80 ? -2.193 -10.970 -1.789 1.00 94.62 80 THR A N 1
ATOM 644 C CA . THR A 1 80 ? -2.049 -9.617 -1.241 1.00 94.62 80 THR A CA 1
ATOM 645 C C . THR A 1 80 ? -0.770 -9.541 -0.422 1.00 94.62 80 THR A C 1
ATOM 647 O O . THR A 1 80 ? -0.455 -10.487 0.303 1.00 94.62 80 THR A O 1
ATOM 650 N N . ALA A 1 81 ? -0.052 -8.428 -0.501 1.00 94.38 81 ALA A N 1
ATOM 651 C CA . ALA A 1 81 ? 1.159 -8.211 0.278 1.00 94.38 81 ALA A CA 1
ATOM 652 C C . ALA A 1 81 ? 1.409 -6.716 0.500 1.00 94.38 81 ALA A C 1
ATOM 654 O O . ALA A 1 81 ? 0.887 -5.872 -0.227 1.00 94.38 81 ALA A O 1
ATOM 655 N N . GLU A 1 82 ? 2.220 -6.422 1.511 1.00 95.50 82 GLU A N 1
ATOM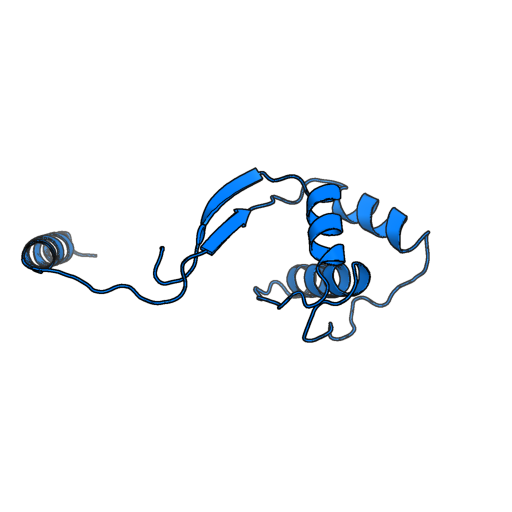 656 C CA . GLU A 1 82 ? 2.703 -5.088 1.849 1.00 95.50 82 GLU A CA 1
ATOM 657 C C . GLU A 1 82 ? 4.231 -5.144 1.905 1.00 95.50 82 GLU A C 1
ATOM 659 O O . GLU A 1 82 ? 4.804 -6.050 2.514 1.00 95.50 82 GLU A O 1
ATOM 664 N N . TRP A 1 83 ? 4.887 -4.187 1.250 1.00 96.25 83 TRP A N 1
ATOM 665 C CA . TRP A 1 83 ? 6.342 -4.082 1.206 1.00 96.25 83 TRP A CA 1
ATOM 666 C C . TRP A 1 83 ? 6.793 -2.686 1.603 1.00 96.25 83 TRP A C 1
ATOM 668 O O . TRP A 1 83 ? 6.170 -1.689 1.241 1.00 96.25 83 TRP A O 1
ATOM 678 N N . ILE A 1 84 ? 7.926 -2.623 2.300 1.00 97.19 84 ILE A N 1
ATOM 679 C CA . ILE A 1 84 ? 8.565 -1.361 2.661 1.00 97.19 84 ILE A CA 1
ATOM 680 C C . ILE A 1 84 ? 9.419 -0.871 1.493 1.00 97.19 84 ILE A C 1
ATOM 682 O O . ILE A 1 84 ? 10.257 -1.609 0.970 1.00 97.19 84 ILE A O 1
ATOM 686 N N . ILE A 1 85 ? 9.217 0.389 1.114 1.00 97.81 85 ILE A N 1
ATOM 687 C CA . ILE A 1 85 ? 10.084 1.116 0.187 1.00 97.81 85 ILE A CA 1
ATOM 688 C C . ILE A 1 85 ? 11.182 1.798 1.007 1.00 97.81 85 ILE A C 1
ATOM 690 O O . ILE A 1 85 ? 10.892 2.646 1.848 1.00 97.81 85 ILE A O 1
ATOM 694 N N . GLU A 1 86 ? 12.439 1.437 0.759 1.00 97.31 86 GLU A N 1
ATOM 695 C CA . GLU A 1 86 ? 13.598 2.001 1.472 1.00 97.31 86 GLU A CA 1
ATOM 696 C C . GLU A 1 86 ? 14.270 3.150 0.706 1.00 97.31 86 GLU A C 1
ATOM 698 O O . GLU A 1 86 ? 15.010 3.936 1.295 1.00 97.31 86 GLU A O 1
ATOM 703 N N . ASN A 1 87 ? 14.013 3.264 -0.600 1.00 96.69 87 ASN A N 1
ATOM 704 C CA . ASN A 1 87 ? 14.550 4.327 -1.444 1.00 96.69 87 ASN A CA 1
ATOM 705 C C . ASN A 1 87 ? 13.449 5.347 -1.807 1.00 96.69 87 ASN A C 1
ATOM 707 O O . ASN A 1 87 ? 12.541 5.003 -2.570 1.00 96.69 87 ASN A O 1
ATOM 711 N N . PRO A 1 88 ? 13.527 6.604 -1.324 1.00 95.44 88 PRO A N 1
ATOM 712 C CA . PRO A 1 88 ? 12.551 7.647 -1.640 1.00 95.44 88 PRO A CA 1
ATOM 713 C C . PRO A 1 88 ? 12.366 7.911 -3.140 1.00 95.44 88 PRO A C 1
ATOM 715 O O . PRO A 1 88 ? 11.257 8.230 -3.560 1.00 95.44 88 PRO A O 1
ATOM 718 N N . GLU A 1 89 ? 13.399 7.715 -3.963 1.00 97.25 89 GLU A N 1
ATOM 719 C CA . GLU A 1 89 ? 13.304 7.914 -5.417 1.00 97.25 89 GLU A CA 1
ATOM 720 C C . GLU A 1 89 ? 12.305 6.947 -6.070 1.00 97.25 89 GLU A C 1
ATOM 722 O O . GLU A 1 89 ? 11.664 7.282 -7.067 1.00 97.25 89 GLU A O 1
ATOM 727 N N . VAL A 1 90 ? 12.106 5.759 -5.483 1.00 97.25 90 VAL A N 1
ATOM 728 C CA . VAL A 1 90 ? 11.097 4.803 -5.961 1.00 97.25 90 VAL A CA 1
ATOM 729 C C . VAL A 1 90 ? 9.689 5.348 -5.736 1.00 97.25 90 VAL A C 1
ATOM 731 O O . VAL A 1 90 ? 8.829 5.172 -6.593 1.00 97.25 90 VAL A O 1
ATOM 734 N N . ASN A 1 91 ? 9.443 6.058 -4.632 1.00 95.38 91 ASN A N 1
ATOM 735 C CA . ASN A 1 91 ? 8.151 6.702 -4.380 1.00 95.38 91 ASN A CA 1
ATOM 736 C C . ASN A 1 91 ? 7.847 7.781 -5.431 1.00 95.38 91 ASN A C 1
ATOM 738 O O . ASN A 1 91 ? 6.741 7.834 -5.971 1.00 95.38 91 ASN A O 1
ATOM 742 N N . ASP A 1 92 ? 8.834 8.610 -5.767 1.00 96.12 92 ASP A N 1
ATOM 743 C CA . ASP A 1 92 ? 8.676 9.636 -6.804 1.00 96.12 92 ASP A CA 1
ATOM 744 C C . ASP A 1 92 ? 8.463 9.009 -8.189 1.00 96.12 92 ASP A C 1
ATOM 746 O O . ASP A 1 92 ? 7.626 9.466 -8.980 1.00 96.12 92 ASP A O 1
ATOM 750 N N . TRP A 1 93 ? 9.150 7.898 -8.459 1.00 96.56 93 TRP A N 1
ATOM 751 C CA . TRP A 1 93 ? 8.937 7.109 -9.663 1.00 96.56 93 TRP A CA 1
ATOM 752 C C . TRP A 1 93 ? 7.520 6.515 -9.724 1.00 96.56 93 TRP A C 1
ATOM 754 O O . TRP A 1 93 ? 6.873 6.621 -10.769 1.00 96.56 93 TRP A O 1
ATOM 764 N N . ILE A 1 94 ? 6.994 5.962 -8.623 1.00 96.31 94 ILE A N 1
ATOM 765 C CA . ILE A 1 94 ? 5.620 5.434 -8.553 1.00 96.31 94 ILE A CA 1
ATOM 766 C C . ILE A 1 94 ? 4.617 6.543 -8.877 1.00 96.31 94 ILE A C 1
ATOM 768 O O . ILE A 1 94 ? 3.801 6.370 -9.780 1.00 96.31 94 ILE A O 1
ATOM 772 N N . LYS A 1 95 ? 4.721 7.706 -8.222 1.00 94.25 95 LYS A N 1
ATOM 773 C CA . LYS A 1 95 ? 3.818 8.852 -8.451 1.00 94.25 95 LYS A CA 1
ATOM 774 C C . LYS A 1 95 ? 3.832 9.355 -9.895 1.00 94.25 95 LYS A C 1
ATOM 776 O O . LYS A 1 95 ? 2.826 9.855 -10.389 1.00 94.25 95 LYS A O 1
ATOM 781 N N . THR A 1 96 ? 4.972 9.234 -10.573 1.00 94.12 96 THR A N 1
ATOM 782 C CA . THR A 1 96 ? 5.118 9.639 -11.979 1.00 94.12 96 THR A CA 1
ATOM 783 C C . THR A 1 96 ? 4.485 8.630 -12.942 1.00 94.12 96 THR A C 1
ATOM 785 O O . THR A 1 96 ? 4.033 9.009 -14.022 1.00 94.12 96 THR A O 1
ATOM 788 N N . ASN A 1 97 ? 4.463 7.344 -12.580 1.00 93.94 97 ASN A N 1
ATOM 789 C CA . ASN A 1 97 ? 4.052 6.263 -13.479 1.00 93.94 97 ASN A CA 1
ATOM 790 C C . ASN A 1 97 ? 2.644 5.727 -13.223 1.00 93.94 97 ASN A C 1
ATOM 792 O O . ASN A 1 97 ? 2.047 5.209 -14.160 1.00 93.94 97 ASN A O 1
ATOM 796 N N . PHE A 1 98 ? 2.120 5.880 -12.008 1.00 95.06 98 PHE A N 1
ATOM 797 C CA . PHE A 1 98 ? 0.812 5.384 -11.595 1.00 95.06 98 PHE A CA 1
ATOM 798 C C . PHE A 1 98 ? -0.012 6.542 -11.041 1.00 95.06 98 PHE A C 1
ATOM 800 O O . PHE A 1 98 ? 0.334 7.150 -10.026 1.00 95.06 98 PHE A O 1
ATOM 807 N N . LYS A 1 99 ? -1.107 6.878 -11.727 1.00 93.62 99 LYS A N 1
ATOM 808 C CA . LYS A 1 99 ? -1.944 8.022 -11.347 1.00 93.62 99 LYS A CA 1
ATOM 809 C C . LYS A 1 99 ? -2.813 7.695 -10.144 1.00 93.62 99 LYS A C 1
ATOM 811 O O . LYS A 1 99 ? -3.515 6.690 -10.140 1.00 93.62 99 LYS A O 1
ATOM 816 N N . GLU A 1 100 ? -2.838 8.582 -9.164 1.00 95.19 100 GLU A N 1
ATOM 817 C CA . GLU A 1 100 ? -3.788 8.495 -8.058 1.00 95.19 100 GLU A CA 1
ATOM 818 C C . GLU A 1 100 ? -5.233 8.347 -8.572 1.00 95.19 100 GLU A C 1
ATOM 820 O O . GLU A 1 100 ? -5.677 9.105 -9.437 1.00 95.19 100 GLU A O 1
ATOM 825 N N . TYR A 1 101 ? -5.954 7.353 -8.045 1.00 96.69 101 TYR A N 1
ATOM 826 C CA . TYR A 1 101 ? -7.375 7.135 -8.324 1.00 96.69 101 TYR A CA 1
ATOM 827 C C . TYR A 1 101 ? -8.251 7.598 -7.156 1.00 96.69 101 TYR A C 1
ATOM 829 O O . TYR A 1 101 ? -9.290 8.223 -7.364 1.00 96.69 101 TYR A O 1
ATOM 837 N N . HIS A 1 102 ? -7.846 7.284 -5.924 1.00 97.25 102 HIS A N 1
ATOM 838 C CA . HIS A 1 102 ? -8.585 7.656 -4.724 1.00 97.25 102 HIS A CA 1
ATOM 839 C C . HIS A 1 102 ? -7.654 7.774 -3.520 1.00 97.25 102 HIS A C 1
ATOM 841 O O . HIS A 1 102 ? -6.721 6.987 -3.383 1.00 97.25 102 HIS A O 1
ATOM 847 N N . VAL A 1 103 ? -7.951 8.711 -2.623 1.00 97.50 103 VAL A N 1
ATOM 848 C CA . VAL A 1 103 ? -7.221 8.909 -1.367 1.00 97.50 103 VAL A CA 1
ATOM 849 C C . VAL A 1 103 ? -8.179 8.730 -0.209 1.00 97.50 103 VAL A C 1
ATOM 851 O O . VAL A 1 103 ? -9.281 9.284 -0.222 1.00 97.50 103 VAL A O 1
ATOM 854 N N . ARG A 1 104 ? -7.751 7.979 0.803 1.00 97.75 104 ARG A N 1
ATOM 855 C CA . ARG A 1 104 ? -8.522 7.767 2.030 1.00 97.75 104 ARG A CA 1
ATOM 856 C C . ARG A 1 104 ? -7.611 7.706 3.254 1.00 97.75 104 ARG A C 1
ATOM 858 O O . ARG A 1 104 ? -6.390 7.603 3.131 1.00 97.75 104 ARG A O 1
ATOM 865 N N . ILE A 1 105 ? -8.222 7.751 4.437 1.00 97.62 105 ILE A N 1
ATOM 866 C CA . ILE A 1 105 ? -7.519 7.413 5.673 1.00 97.62 105 ILE A CA 1
ATOM 867 C C . ILE A 1 105 ? -7.064 5.952 5.614 1.00 97.62 105 ILE A C 1
ATOM 869 O O . ILE A 1 105 ? -7.794 5.086 5.134 1.00 97.62 105 ILE A O 1
ATOM 873 N N . GLY A 1 106 ? -5.836 5.710 6.049 1.00 97.12 106 GLY A N 1
ATOM 874 C CA . GLY A 1 106 ? -5.247 4.388 6.153 1.00 97.12 106 GLY A CA 1
ATOM 875 C C . GLY A 1 106 ? -4.703 4.125 7.555 1.00 97.12 106 GLY A C 1
ATOM 876 O O . GLY A 1 106 ? -4.782 4.958 8.467 1.00 97.12 106 GLY A O 1
ATOM 877 N N . GLY A 1 107 ? -4.116 2.943 7.718 1.00 96.38 107 GLY A N 1
ATOM 878 C CA . GLY A 1 107 ? -3.644 2.449 9.006 1.00 96.38 107 GLY A CA 1
ATOM 879 C C . GLY A 1 107 ? -4.778 1.881 9.864 1.00 96.38 107 GLY A C 1
ATOM 880 O O . GLY A 1 107 ? -5.951 2.198 9.687 1.00 96.38 107 GLY A O 1
ATOM 881 N N . GLN A 1 108 ? -4.433 0.980 10.782 1.00 96.12 108 GLN A N 1
ATOM 882 C CA . GLN A 1 108 ? -5.420 0.239 11.576 1.00 96.12 108 GLN A CA 1
ATOM 883 C C . GLN A 1 108 ? -6.101 1.119 12.622 1.00 96.12 108 GLN A C 1
ATOM 885 O O . GLN A 1 108 ? -7.231 0.847 12.995 1.00 96.12 108 GLN A O 1
ATOM 890 N N . ALA A 1 109 ? -5.421 2.161 13.101 1.00 97.00 109 ALA A N 1
ATOM 891 C CA . ALA A 1 109 ? -6.016 3.101 14.043 1.00 97.00 109 ALA A CA 1
ATOM 892 C C . ALA A 1 109 ? -6.892 4.159 13.351 1.00 97.00 109 ALA A C 1
ATOM 894 O O . ALA A 1 109 ? -7.694 4.805 14.021 1.00 97.00 109 ALA A O 1
ATOM 895 N N . GLY A 1 110 ? -6.701 4.368 12.043 1.00 95.00 110 GLY A N 1
ATOM 896 C CA . GLY A 1 110 ? -7.457 5.338 11.251 1.00 95.00 110 GLY A CA 1
ATOM 897 C C . GLY A 1 110 ? -8.717 4.774 10.584 1.00 95.00 110 GLY A C 1
ATOM 898 O O . GLY A 1 110 ? -9.642 5.542 10.333 1.00 95.00 110 GLY A O 1
ATOM 899 N N . ASN A 1 111 ? -8.744 3.467 10.300 1.00 92.75 111 ASN A N 1
ATOM 900 C CA . ASN A 1 111 ? -9.867 2.747 9.678 1.00 92.75 111 ASN A CA 1
ATOM 901 C C . ASN A 1 111 ? -10.838 2.168 10.710 1.00 92.75 111 ASN A C 1
ATOM 903 O O . ASN A 1 111 ? -12.058 2.213 10.439 1.00 92.75 111 ASN A O 1
#

Mean predicted aligned error: 5.16 Å

Secondary structure (DSSP, 8-state):
--HHHHHHHHHHHTT-------S--EEEEE----TTHHHHHHHHHHTT----TTSPPPSSB-SHHHHHHHHHHHHHTT------B--HHHHHHHHHHS---EEEEESTTT-

Nearest PDB structures (foldseek):
  5kkg-assembly2_B  TM=8.785E-01  e=4.287E-04  synthetic construct
  6c8z-assembly1_A-2  TM=6.463E-01  e=6.829E-05  Methanosarcinales
  5k27-assembly1_A  TM=7.932E-01  e=4.911E-04  synthetic construct
  5kkg-assembly1_A  TM=7.960E-01  e=7.387E-04  synthetic construct
  3drw-assembly1_B  TM=7.437E-01  e=6.448E-04  Pyrococcus horikoshii

Solvent-accessible surface area (backbone atoms only — not comparable to full-atom values): 7030 Å² total; per-residue (Å²): 130,62,71,69,56,58,56,51,50,52,65,52,61,74,68,60,92,76,84,90,68,71,79,48,61,49,75,39,75,40,65,73,92,56,88,65,48,67,58,57,50,49,46,68,75,48,70,81,60,91,74,79,72,84,58,85,53,71,85,56,29,69,41,66,67,40,48,49,43,43,51,49,41,30,64,77,66,77,53,87,87,88,74,54,71,80,32,70,66,38,55,58,49,44,62,75,76,49,66,83,67,48,75,45,74,18,44,81,42,53,103

Foldseek 3Di:
DDPVVVVVVVVVVVPDPDDDFDDDKDKDFDFDDDPCLLVVVCCVPQVPDDDDLVDDADQAAADLVSVNSVVSVCVVVVHDDDHHYPHVVNVVVCCVRTPGDDMDMDDPSRD